Protein AF-A0A520EAZ6-F1 (afdb_monomer_lite)

pLDDT: mean 85.55, std 9.26, range [52.34, 94.12]

Radius of gyration: 10.22 Å; chains: 1; bounding box: 22×19×22 Å

Structure (mmCIF, N/CA/C/O backbone):
data_AF-A0A520EAZ6-F1
#
_entry.id   AF-A0A520EAZ6-F1
#
loop_
_atom_site.group_PDB
_atom_site.id
_atom_site.type_symbol
_atom_site.label_atom_id
_atom_site.label_alt_id
_atom_site.label_comp_id
_atom_site.label_asym_id
_atom_site.label_entity_id
_atom_site.label_seq_id
_atom_site.pdbx_PDB_ins_code
_atom_site.Cartn_x
_atom_site.Cartn_y
_atom_site.Cartn_z
_atom_site.occupancy
_atom_site.B_iso_or_equiv
_atom_site.auth_seq_id
_atom_site.auth_comp_id
_atom_site.auth_asym_id
_atom_site.auth_atom_id
_atom_site.pdbx_PDB_model_num
ATOM 1 N N . ARG A 1 1 ? 8.674 -7.579 6.783 1.00 61.06 1 ARG A N 1
ATOM 2 C CA . ARG A 1 1 ? 7.568 -6.959 7.563 1.00 61.06 1 ARG A CA 1
ATOM 3 C C . ARG A 1 1 ? 7.655 -5.430 7.616 1.00 61.06 1 ARG A C 1
ATOM 5 O O . ARG A 1 1 ? 6.641 -4.795 7.394 1.00 61.06 1 ARG A O 1
ATOM 12 N N . GLN A 1 2 ? 8.823 -4.821 7.852 1.00 73.38 2 GLN A N 1
ATOM 13 C CA . GLN A 1 2 ? 8.937 -3.356 7.983 1.00 73.38 2 GLN A CA 1
ATOM 14 C C . GLN A 1 2 ? 8.838 -2.586 6.651 1.00 73.38 2 GLN A C 1
ATOM 16 O O . GLN A 1 2 ? 8.205 -1.539 6.618 1.00 73.38 2 GLN A O 1
ATOM 21 N N . ARG A 1 3 ? 9.394 -3.139 5.563 1.00 80.06 3 ARG A N 1
ATOM 22 C CA . ARG A 1 3 ? 9.339 -2.564 4.205 1.00 80.06 3 ARG A CA 1
ATOM 23 C C . ARG A 1 3 ? 7.908 -2.467 3.656 1.00 80.06 3 ARG A C 1
ATOM 25 O O . ARG A 1 3 ? 7.468 -1.380 3.319 1.00 80.06 3 ARG A O 1
ATOM 32 N N . VAL A 1 4 ? 7.149 -3.563 3.725 1.00 78.94 4 VAL A N 1
ATOM 33 C CA . VAL A 1 4 ? 5.742 -3.618 3.277 1.00 78.94 4 VAL A CA 1
ATOM 34 C C . VAL A 1 4 ? 4.877 -2.544 3.957 1.00 78.94 4 VAL A C 1
ATOM 36 O O . VAL A 1 4 ? 4.104 -1.858 3.303 1.00 78.94 4 VAL A O 1
ATOM 39 N N . ASN A 1 5 ? 5.051 -2.313 5.263 1.00 83.25 5 ASN A N 1
ATOM 40 C CA . ASN A 1 5 ? 4.301 -1.266 5.970 1.00 83.25 5 ASN A CA 1
ATOM 41 C C . ASN A 1 5 ? 4.703 0.162 5.569 1.00 83.25 5 ASN A C 1
ATOM 43 O O . ASN A 1 5 ? 3.928 1.088 5.790 1.00 83.25 5 ASN A O 1
ATOM 47 N N . GLN A 1 6 ? 5.916 0.370 5.054 1.00 85.69 6 GLN A N 1
ATOM 48 C CA . GLN A 1 6 ? 6.332 1.679 4.546 1.00 85.69 6 GLN A CA 1
ATOM 49 C C . GLN A 1 6 ? 5.742 1.935 3.164 1.00 85.69 6 GLN A C 1
ATOM 51 O O . GLN A 1 6 ? 5.231 3.026 2.931 1.00 85.69 6 GLN A O 1
ATOM 56 N N . GLU A 1 7 ? 5.752 0.924 2.298 1.00 85.62 7 GLU A N 1
ATOM 57 C CA . GLU A 1 7 ? 5.137 0.982 0.970 1.00 85.62 7 GLU A CA 1
ATOM 58 C C . GLU A 1 7 ? 3.631 1.256 1.084 1.00 85.62 7 GLU A C 1
ATOM 60 O O . GLU A 1 7 ? 3.142 2.204 0.479 1.00 85.62 7 GLU A O 1
ATOM 65 N N . LEU A 1 8 ? 2.917 0.551 1.971 1.00 86.50 8 LEU A N 1
ATOM 66 C CA . LEU A 1 8 ? 1.492 0.809 2.225 1.00 86.50 8 LEU A CA 1
ATOM 67 C C . LEU A 1 8 ? 1.226 2.249 2.689 1.00 86.50 8 LEU A C 1
ATOM 69 O O . LEU A 1 8 ? 0.324 2.905 2.180 1.00 86.50 8 LEU A O 1
ATOM 73 N N . LYS A 1 9 ? 2.050 2.780 3.602 1.00 89.25 9 LYS A N 1
ATOM 74 C CA . LYS A 1 9 ? 1.930 4.174 4.066 1.00 89.25 9 LYS A CA 1
ATOM 75 C C . LYS A 1 9 ? 2.224 5.196 2.970 1.00 89.25 9 LYS A C 1
ATOM 77 O O . LYS A 1 9 ? 1.680 6.298 3.010 1.00 89.25 9 LYS A O 1
ATOM 82 N N . ALA A 1 10 ? 3.126 4.878 2.044 1.00 89.88 10 ALA A N 1
ATOM 83 C CA . ALA A 1 10 ? 3.393 5.728 0.892 1.00 89.88 10 ALA A CA 1
ATOM 84 C C . ALA A 1 10 ? 2.185 5.729 -0.056 1.00 89.88 10 ALA A C 1
ATOM 86 O O . ALA A 1 10 ? 1.694 6.798 -0.402 1.00 89.88 10 ALA A O 1
ATOM 87 N N . MET A 1 11 ? 1.630 4.553 -0.356 1.00 90.31 11 MET A N 1
ATOM 88 C CA . MET A 1 11 ? 0.452 4.400 -1.215 1.00 90.31 11 MET A CA 1
ATOM 89 C C . MET A 1 11 ? -0.800 5.073 -0.636 1.00 90.31 11 MET A C 1
ATOM 91 O O . MET A 1 11 ? -1.585 5.634 -1.394 1.00 90.31 11 MET A O 1
ATOM 95 N N . GLU A 1 12 ? -0.985 5.060 0.687 1.00 89.81 12 GLU A N 1
ATOM 96 C CA . GLU A 1 12 ? -2.055 5.828 1.339 1.00 89.81 12 GLU A CA 1
ATOM 97 C C . GLU A 1 12 ? -1.846 7.343 1.213 1.00 89.81 12 GLU A C 1
ATOM 99 O O . GLU A 1 12 ? -2.798 8.076 0.960 1.00 89.81 12 GLU A O 1
ATOM 104 N N . ARG A 1 13 ? -0.604 7.832 1.355 1.00 91.44 13 ARG A N 1
ATOM 105 C CA . ARG A 1 13 ? -0.281 9.263 1.202 1.00 91.44 13 ARG A CA 1
ATOM 106 C C . ARG A 1 13 ? -0.474 9.750 -0.235 1.00 91.44 13 ARG A C 1
ATOM 108 O O . ARG A 1 13 ? -0.832 10.903 -0.439 1.00 91.44 13 ARG A O 1
ATOM 115 N N . GLU A 1 14 ? -0.204 8.884 -1.202 1.00 92.19 14 GLU A N 1
ATOM 116 C CA . GLU A 1 14 ? -0.350 9.148 -2.637 1.00 92.19 14 GLU A CA 1
ATOM 117 C C . GLU A 1 14 ? -1.778 8.897 -3.150 1.00 92.19 14 GLU A C 1
ATOM 119 O O . GLU A 1 14 ? -2.008 8.951 -4.354 1.00 92.19 14 GLU A O 1
ATOM 124 N N . GLU A 1 15 ? -2.734 8.611 -2.256 1.00 91.19 15 GLU A N 1
ATOM 125 C CA . GLU A 1 15 ? -4.137 8.324 -2.588 1.00 91.19 15 GLU A CA 1
ATOM 126 C C . GLU A 1 15 ? -4.314 7.148 -3.569 1.00 91.19 15 GLU A C 1
ATOM 128 O O . GLU A 1 15 ? -5.290 7.078 -4.310 1.00 91.19 15 GLU A O 1
ATOM 133 N N . ILE A 1 16 ? -3.385 6.188 -3.567 1.00 92.88 16 ILE A N 1
ATOM 134 C CA . ILE A 1 16 ? -3.441 4.981 -4.408 1.00 92.88 16 ILE A CA 1
ATOM 135 C C . ILE A 1 16 ? -4.350 3.928 -3.765 1.00 92.88 16 ILE A C 1
ATOM 137 O O . ILE A 1 16 ? -5.114 3.239 -4.450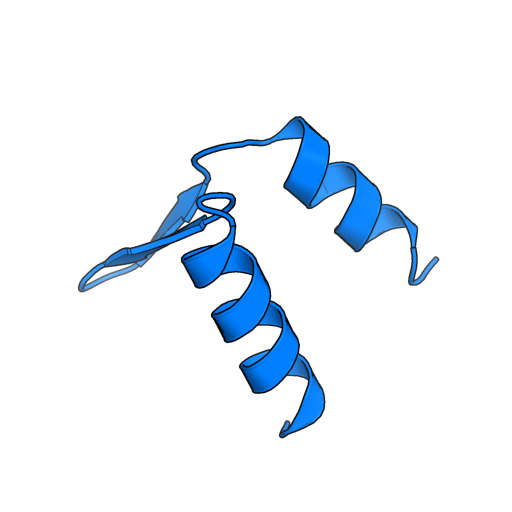 1.00 92.88 16 ILE A O 1
ATOM 141 N N . ILE A 1 17 ? -4.278 3.809 -2.439 1.00 92.81 17 ILE A N 1
ATOM 142 C CA . ILE A 1 17 ? -5.089 2.894 -1.630 1.00 92.81 17 ILE A CA 1
ATOM 143 C C . ILE A 1 17 ? -5.640 3.617 -0.402 1.00 92.81 17 ILE A C 1
ATOM 145 O O . ILE A 1 17 ? -5.090 4.622 0.040 1.00 92.81 17 ILE A O 1
ATOM 149 N N . ARG A 1 18 ? -6.694 3.061 0.187 1.00 94.12 18 ARG A N 1
ATOM 150 C CA . ARG A 1 18 ? -7.229 3.486 1.480 1.00 94.12 18 ARG A CA 1
ATOM 151 C C . ARG A 1 18 ? -7.487 2.269 2.352 1.00 94.12 18 ARG A C 1
ATOM 153 O O . ARG A 1 18 ? -8.178 1.342 1.926 1.00 94.12 18 ARG A O 1
ATOM 160 N N . ILE A 1 19 ? -6.945 2.266 3.566 1.00 89.75 19 ILE A N 1
ATOM 161 C CA . ILE A 1 19 ? -7.267 1.243 4.560 1.00 89.75 19 ILE A CA 1
ATOM 162 C C . ILE A 1 19 ? -8.581 1.626 5.243 1.00 89.75 19 ILE A C 1
ATOM 164 O O . ILE A 1 19 ? -8.733 2.732 5.759 1.00 89.75 19 ILE A O 1
ATOM 168 N N . GLU A 1 20 ? -9.533 0.698 5.263 1.00 91.94 20 GLU A N 1
ATOM 169 C CA . GLU A 1 20 ? -10.809 0.856 5.954 1.00 91.94 20 GLU A CA 1
ATOM 170 C C . GLU A 1 20 ? -10.993 -0.256 6.997 1.00 91.94 20 GLU A C 1
ATOM 172 O O . GLU A 1 20 ? -10.385 -1.329 6.890 1.00 91.94 20 GLU A O 1
ATOM 177 N N . PRO A 1 21 ? -11.839 -0.050 8.022 1.00 90.44 21 PRO A N 1
ATOM 178 C CA . PRO A 1 21 ? -12.211 -1.123 8.932 1.00 90.44 21 PRO A CA 1
ATOM 179 C C . PRO A 1 21 ? -12.848 -2.286 8.155 1.00 90.44 21 PRO A C 1
ATOM 181 O O . PRO A 1 21 ? -13.985 -2.197 7.701 1.00 90.44 21 PRO A O 1
ATOM 184 N N . GLY A 1 22 ? -12.103 -3.383 7.999 1.00 91.12 22 GLY A N 1
ATOM 185 C CA . GLY A 1 22 ? -12.556 -4.589 7.301 1.00 91.12 22 GLY A CA 1
ATOM 186 C C . GLY A 1 22 ? -11.999 -4.789 5.889 1.00 91.12 22 GLY A C 1
ATOM 187 O O . GLY A 1 22 ? -12.300 -5.817 5.286 1.00 91.12 22 GLY A O 1
ATOM 188 N N . GLY A 1 23 ? -11.162 -3.885 5.365 1.00 88.81 23 GLY A N 1
ATOM 189 C CA . GLY A 1 23 ? -10.578 -4.096 4.041 1.00 88.81 23 GLY A CA 1
ATOM 190 C C . GLY A 1 23 ? -9.642 -3.006 3.531 1.00 88.81 23 GLY A C 1
ATOM 191 O O . GLY A 1 23 ? -9.264 -2.073 4.236 1.00 88.81 23 GLY A O 1
ATOM 192 N N . LEU A 1 24 ? -9.266 -3.161 2.263 1.00 91.12 24 LEU A N 1
ATOM 193 C CA . LEU A 1 24 ? -8.468 -2.208 1.505 1.00 91.12 24 LEU A CA 1
ATOM 194 C C . LEU A 1 24 ? -9.268 -1.769 0.280 1.00 91.12 24 LEU A C 1
ATOM 196 O O . LEU A 1 24 ? -9.728 -2.608 -0.494 1.00 91.12 24 LEU A O 1
ATOM 200 N N . VAL A 1 25 ? -9.397 -0.463 0.090 1.00 94.06 25 VAL A N 1
ATOM 201 C CA . VAL A 1 25 ? -9.995 0.123 -1.107 1.00 94.06 25 VAL A CA 1
ATOM 202 C C . VAL A 1 25 ? -8.876 0.572 -2.036 1.00 94.06 25 VAL A C 1
ATOM 204 O O . VAL A 1 25 ? -7.965 1.285 -1.621 1.00 94.06 25 VAL A O 1
ATOM 207 N N . VAL A 1 26 ? -8.947 0.162 -3.301 1.00 93.00 26 VAL A N 1
ATOM 208 C CA . VAL A 1 26 ? -8.043 0.646 -4.350 1.00 93.00 26 VAL A CA 1
ATOM 209 C C . VAL A 1 26 ? -8.675 1.879 -4.980 1.00 93.00 26 VAL A C 1
ATOM 211 O O . VAL A 1 26 ? -9.775 1.797 -5.523 1.00 93.00 26 VAL A O 1
ATOM 214 N N . LEU A 1 27 ? -7.985 3.011 -4.881 1.00 93.44 27 LEU A N 1
ATOM 215 C CA . LEU A 1 27 ? -8.427 4.294 -5.425 1.00 93.44 27 LEU A CA 1
ATOM 216 C C . LEU A 1 27 ? -7.853 4.522 -6.826 1.00 93.44 27 LEU A C 1
ATOM 218 O O . LEU A 1 27 ? -8.570 4.999 -7.702 1.00 93.44 27 LEU A O 1
ATOM 222 N N . GLU A 1 28 ? -6.604 4.099 -7.057 1.00 91.94 28 GLU A N 1
ATOM 223 C CA . GLU A 1 28 ? -5.998 4.089 -8.387 1.00 91.94 28 GLU A CA 1
ATOM 224 C C . GLU A 1 28 ? -5.370 2.729 -8.730 1.00 91.94 28 GLU A C 1
ATOM 226 O O . GLU A 1 28 ? -4.295 2.332 -8.268 1.00 91.94 28 GLU A O 1
ATOM 231 N N . ARG A 1 29 ? -6.056 2.018 -9.624 1.00 91.19 29 ARG A N 1
ATOM 232 C CA . ARG A 1 29 ? -5.675 0.704 -10.128 1.00 91.19 29 ARG A CA 1
ATOM 233 C C . ARG A 1 29 ? -4.381 0.746 -10.937 1.00 91.19 29 ARG A C 1
ATOM 235 O O . ARG A 1 29 ? -3.574 -0.170 -10.806 1.00 91.19 29 ARG A O 1
ATOM 242 N N . ALA A 1 30 ? -4.174 1.748 -11.794 1.00 90.25 30 ALA A N 1
ATOM 243 C CA . ALA A 1 30 ? -3.000 1.757 -12.674 1.00 90.25 30 ALA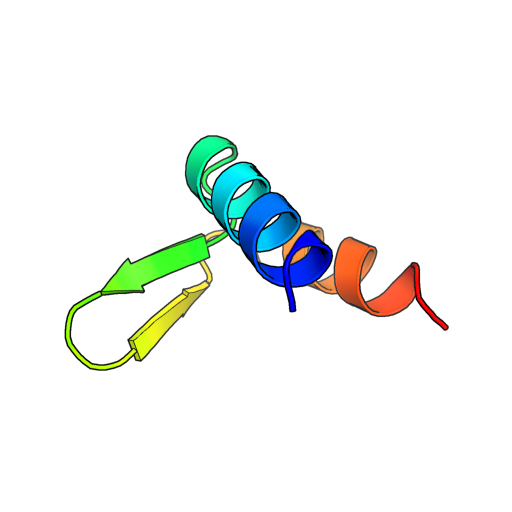 A CA 1
ATOM 244 C C . ALA A 1 30 ? -1.691 1.942 -11.888 1.00 90.25 30 ALA A C 1
ATOM 246 O O . ALA A 1 30 ? -0.683 1.310 -12.201 1.00 90.25 30 ALA A O 1
ATOM 247 N N . ALA A 1 31 ? -1.713 2.764 -10.836 1.00 86.81 31 ALA A N 1
ATOM 248 C CA . ALA A 1 31 ? -0.576 2.945 -9.939 1.00 86.81 31 ALA A CA 1
ATOM 249 C C . ALA A 1 31 ? -0.271 1.671 -9.136 1.00 86.81 31 ALA A C 1
ATOM 251 O O . ALA A 1 31 ? 0.892 1.278 -9.048 1.00 86.81 31 ALA A O 1
ATOM 252 N N . LEU A 1 32 ? -1.305 0.984 -8.636 1.00 85.31 32 LEU A N 1
ATOM 253 C CA . LEU A 1 32 ? -1.152 -0.301 -7.951 1.00 85.31 32 LEU A CA 1
ATOM 254 C C . LEU A 1 32 ? -0.515 -1.373 -8.854 1.00 85.31 32 LEU A C 1
ATOM 256 O O . LEU A 1 32 ? 0.380 -2.089 -8.409 1.00 85.31 32 LEU A O 1
ATOM 260 N N . MET A 1 33 ? -0.932 -1.461 -10.123 1.00 88.19 33 MET A N 1
ATOM 261 C CA . MET A 1 33 ? -0.369 -2.426 -11.079 1.00 88.19 33 MET A CA 1
ATOM 262 C C . MET A 1 33 ? 1.122 -2.185 -11.338 1.00 88.19 33 MET A C 1
ATOM 264 O O . MET A 1 33 ? 1.900 -3.129 -11.259 1.00 88.19 33 MET A O 1
ATOM 268 N N . ARG A 1 34 ? 1.546 -0.929 -11.544 1.00 85.56 34 ARG A N 1
ATOM 269 C CA . ARG A 1 34 ? 2.972 -0.598 -11.739 1.00 85.56 34 ARG A CA 1
ATOM 270 C C . ARG A 1 34 ? 3.847 -1.041 -10.566 1.00 85.56 34 ARG A C 1
ATOM 272 O O . ARG A 1 34 ? 4.970 -1.478 -10.776 1.00 85.56 34 ARG A O 1
ATOM 279 N N . ILE A 1 35 ? 3.339 -0.914 -9.341 1.00 77.50 35 ILE A N 1
ATOM 280 C CA . ILE A 1 35 ? 4.052 -1.328 -8.126 1.00 77.50 35 ILE A CA 1
ATOM 281 C C . ILE A 1 35 ? 4.106 -2.857 -8.038 1.00 77.50 35 ILE A C 1
ATOM 283 O O . ILE A 1 35 ? 5.161 -3.411 -7.754 1.00 77.50 35 ILE A O 1
ATOM 287 N N . SER A 1 36 ? 3.000 -3.541 -8.344 1.00 80.88 36 SER A N 1
ATOM 288 C CA . SER A 1 36 ? 2.952 -5.008 -8.370 1.00 80.88 36 SER A CA 1
ATOM 289 C C . SER A 1 36 ? 3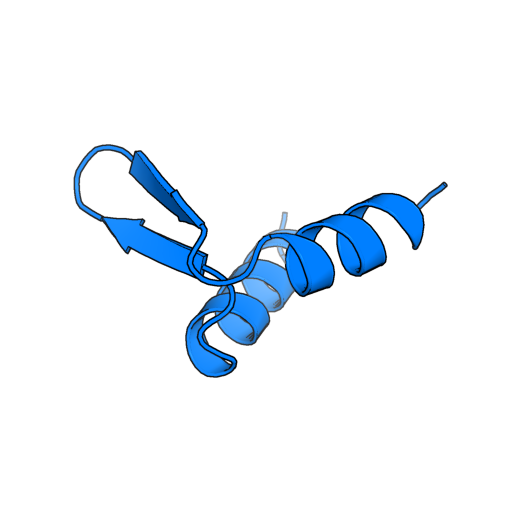.884 -5.624 -9.416 1.00 80.88 36 SER A C 1
AT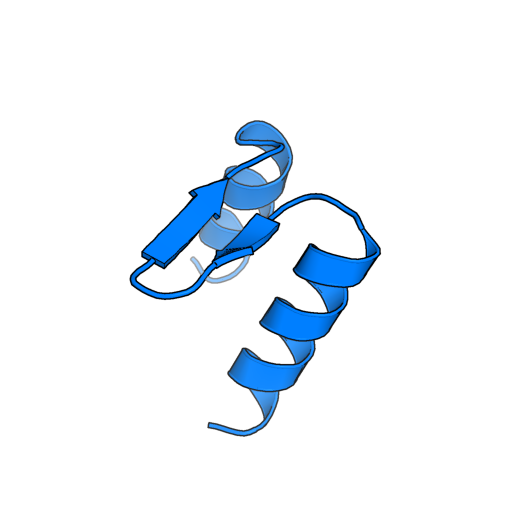OM 291 O O . SER A 1 36 ? 4.337 -6.749 -9.234 1.00 80.88 36 SER A O 1
ATO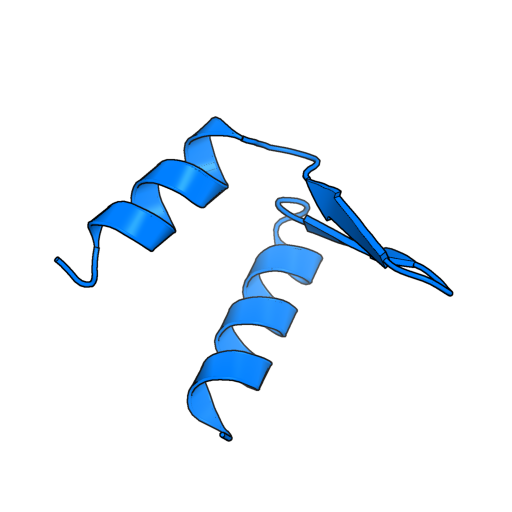M 293 N N . GLU A 1 37 ? 4.125 -4.923 -10.520 1.00 81.81 37 GLU A N 1
ATOM 294 C CA . GLU A 1 37 ? 4.999 -5.365 -11.610 1.00 81.81 37 GLU A CA 1
ATOM 295 C C . GLU A 1 37 ? 6.478 -5.041 -11.345 1.00 81.81 37 GLU A C 1
ATOM 297 O O . GLU A 1 37 ? 7.349 -5.650 -11.955 1.00 81.81 37 GLU A O 1
ATOM 302 N N . ALA A 1 38 ? 6.779 -4.113 -10.429 1.00 73.62 38 ALA A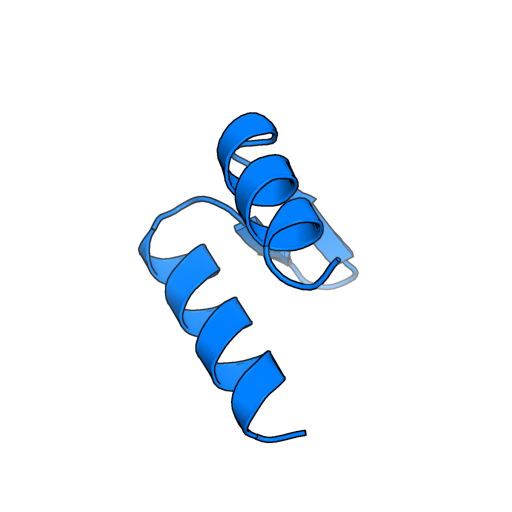 N 1
ATOM 303 C CA . ALA A 1 38 ? 8.146 -3.685 -10.120 1.00 73.62 38 ALA A CA 1
ATOM 304 C C . ALA A 1 38 ? 8.959 -4.707 -9.297 1.00 73.62 38 ALA A C 1
ATOM 306 O O . ALA A 1 38 ? 10.180 -4.583 -9.223 1.00 73.62 38 ALA A O 1
ATOM 307 N N . ASP A 1 39 ? 8.299 -5.697 -8.688 1.00 64.56 39 ASP A N 1
ATOM 308 C CA . ASP A 1 39 ? 8.922 -6.786 -7.918 1.00 64.56 39 ASP A CA 1
ATOM 309 C C . ASP A 1 39 ? 8.996 -8.124 -8.709 1.00 64.56 39 ASP A C 1
ATOM 311 O O . ASP A 1 39 ? 9.336 -9.156 -8.121 1.00 64.56 39 ASP A O 1
ATOM 315 N N . ALA A 1 40 ? 8.672 -8.128 -10.015 1.00 52.34 40 ALA A N 1
ATOM 316 C CA . ALA A 1 40 ? 8.783 -9.287 -10.921 1.00 52.34 40 ALA A CA 1
ATOM 317 C C . ALA A 1 40 ? 10.137 -9.332 -11.652 1.00 52.34 40 ALA A C 1
ATOM 319 O O . ALA A 1 40 ? 10.687 -10.452 -11.780 1.00 52.34 40 ALA A O 1
#

Sequence (40 aa):
RQRVNQELKAMEREEIIRIEPGGLVVLERAALMRISEADA

Secondary structure (DSSP, 8-state):
-HHHHHHHHHHHHTTSEEEETTEEEES-HHHHHHHHHTT-

Foldseek 3Di:
DVVVVVVVVVCVVVVQWDDDVPDIGGRNPVVVVVVVVVVD